Protein AF-A0A699U7J2-F1 (afdb_monomer)

Mean predicted aligned error: 14.02 Å

Solvent-accessible surface area (backbone atoms only — not comparable to full-atom values): 6442 Å² total; per-residue (Å²): 112,72,64,64,55,50,55,54,53,50,53,52,52,51,52,53,48,53,53,50,52,51,55,48,50,58,53,50,70,72,65,56,75,98,76,86,60,98,86,65,56,64,45,74,65,77,72,96,82,70,68,104,48,78,87,74,66,64,99,75,73,62,72,88,39,51,40,85,54,87,72,62,84,90,72,72,71,59,75,90,72,63,53,62,47,99,84,75,42,77,62,83,77,88,130

Foldseek 3Di:
DVVVVVVVVVVVVVVVVVVVVVVVCVVVLVPDDLDDDVPFDKDFQDDPPDDPPCVPVDPDDDSVRIDTDPDDPVPDDPPVRFDADPVRDTDDDDD

Structure (mmCIF, N/CA/C/O backbone):
data_AF-A0A699U7J2-F1
#
_entry.id   AF-A0A699U7J2-F1
#
loop_
_atom_site.group_PDB
_atom_site.id
_atom_site.type_symbol
_atom_site.label_atom_id
_atom_site.label_alt_id
_atom_site.label_comp_id
_atom_site.label_asym_id
_atom_site.label_entity_id
_atom_site.label_seq_id
_atom_site.pdbx_PDB_ins_code
_atom_site.Cartn_x
_atom_site.Cartn_y
_atom_site.Cartn_z
_atom_site.occupancy
_atom_site.B_iso_or_equiv
_atom_site.auth_seq_id
_atom_site.auth_comp_id
_atom_site.auth_asym_id
_atom_site.auth_atom_id
_atom_site.pdbx_PDB_model_num
ATOM 1 N N . MET A 1 1 ? -29.626 15.154 29.360 1.00 60.88 1 MET A N 1
ATOM 2 C CA . MET A 1 1 ? -28.316 14.932 30.015 1.00 60.88 1 MET A CA 1
ATOM 3 C C . MET A 1 1 ? -27.828 13.491 29.870 1.00 60.88 1 MET A C 1
ATOM 5 O O . MET A 1 1 ? -26.770 13.317 29.290 1.00 60.88 1 MET A O 1
ATOM 9 N N . VAL A 1 2 ? -28.577 12.465 30.302 1.00 85.06 2 VAL A N 1
ATOM 10 C CA . VAL A 1 2 ? -28.124 11.050 30.234 1.00 85.06 2 VAL A CA 1
ATOM 11 C C . VAL A 1 2 ? -27.924 10.531 28.797 1.00 85.06 2 VAL A C 1
ATOM 13 O O . VAL A 1 2 ? -26.929 9.866 28.505 1.00 85.06 2 VAL A O 1
ATOM 16 N N . GLN A 1 3 ? -28.828 10.866 27.873 1.00 85.25 3 GLN A N 1
ATOM 17 C CA . GLN A 1 3 ? -28.725 10.413 26.480 1.00 85.25 3 GLN A CA 1
ATOM 18 C C . GLN A 1 3 ? -27.463 10.955 25.792 1.00 85.25 3 GLN A C 1
ATOM 20 O O . GLN A 1 3 ? -26.660 10.1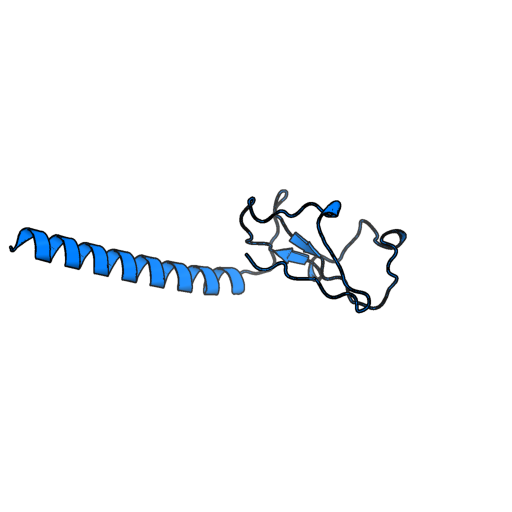99 25.264 1.00 85.25 3 GLN A O 1
ATOM 25 N N . GLU A 1 4 ? -27.219 12.255 25.941 1.00 86.31 4 GLU A N 1
ATOM 26 C CA . GLU A 1 4 ? -26.078 12.949 25.341 1.00 86.31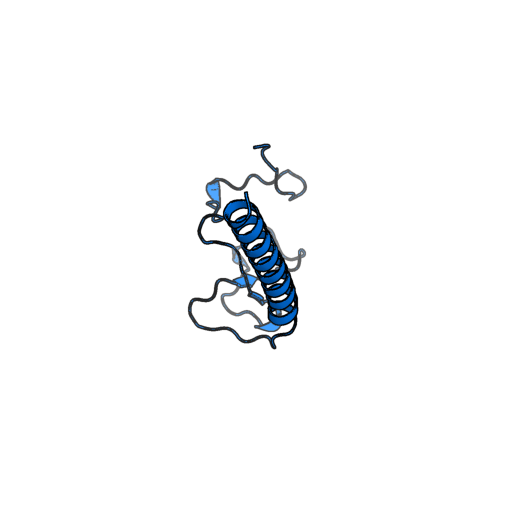 4 GLU A CA 1
ATOM 27 C C . GLU A 1 4 ? -24.722 12.401 25.826 1.00 86.31 4 GLU A C 1
ATOM 29 O O . GLU A 1 4 ? -23.750 12.325 25.073 1.00 86.31 4 GLU A O 1
ATOM 34 N N . THR A 1 5 ? -24.643 11.982 27.093 1.00 88.12 5 THR A N 1
ATOM 35 C CA . THR A 1 5 ? -23.450 11.308 27.624 1.00 88.12 5 THR A CA 1
ATOM 36 C C . THR A 1 5 ? -23.284 9.896 27.067 1.00 88.12 5 THR A C 1
ATOM 38 O O . THR A 1 5 ? -22.158 9.454 26.846 1.00 88.12 5 THR A O 1
ATOM 41 N N . THR A 1 6 ? -24.389 9.205 26.786 1.00 93.81 6 THR A N 1
ATOM 42 C CA . THR A 1 6 ? -24.378 7.858 26.201 1.00 93.81 6 THR A CA 1
ATOM 43 C C . THR A 1 6 ? -23.865 7.900 24.764 1.00 93.81 6 THR A C 1
ATOM 45 O O . THR A 1 6 ? -22.974 7.129 24.406 1.00 93.81 6 THR A O 1
ATOM 48 N N . ASP A 1 7 ? -24.333 8.870 23.980 1.00 93.88 7 ASP A N 1
ATOM 49 C CA . ASP A 1 7 ? -23.928 9.057 22.585 1.00 93.88 7 ASP A CA 1
ATOM 50 C C . ASP A 1 7 ? -22.422 9.360 22.474 1.00 93.88 7 ASP A C 1
ATOM 52 O O . ASP A 1 7 ? -21.711 8.785 21.647 1.00 93.88 7 ASP A O 1
ATOM 56 N N . LYS A 1 8 ? -21.887 10.193 23.379 1.00 94.25 8 LYS A N 1
ATOM 57 C CA . LYS A 1 8 ? -20.443 10.485 23.451 1.00 94.25 8 LYS A CA 1
ATOM 58 C C . LYS A 1 8 ? -19.615 9.242 23.797 1.00 94.25 8 LYS A C 1
ATOM 60 O O . LYS A 1 8 ? -18.543 9.047 23.225 1.00 94.25 8 LYS A O 1
ATOM 65 N N . VAL A 1 9 ? -20.099 8.379 24.693 1.00 93.94 9 VAL A N 1
ATOM 66 C CA . VAL A 1 9 ? -19.424 7.112 25.036 1.00 93.94 9 VAL A CA 1
ATOM 67 C C . VAL A 1 9 ? -19.406 6.147 23.850 1.00 93.94 9 VAL A C 1
ATOM 69 O O . VAL A 1 9 ? -18.381 5.504 23.610 1.00 93.94 9 VAL A O 1
ATOM 72 N N . VAL A 1 10 ? -20.502 6.054 23.092 1.00 96.69 10 VAL A N 1
ATOM 73 C CA . VAL A 1 10 ? -20.562 5.242 21.864 1.00 96.69 10 VAL A CA 1
ATOM 74 C C . VAL A 1 10 ? -19.547 5.751 20.841 1.00 96.69 10 VAL A C 1
ATOM 76 O O . VAL A 1 10 ? -18.712 4.972 20.382 1.00 96.69 10 VAL A O 1
ATOM 79 N N . LEU A 1 11 ? -19.521 7.062 20.588 1.00 96.19 11 LEU A N 1
ATOM 80 C CA . LEU A 1 11 ? -18.581 7.678 19.650 1.00 96.19 11 LEU A CA 1
ATOM 81 C C . LEU A 1 11 ? -17.113 7.411 20.021 1.00 96.19 11 LEU A C 1
ATOM 83 O O . LEU A 1 11 ? -16.286 7.119 19.156 1.00 96.19 11 LEU A O 1
ATOM 87 N N . ILE A 1 12 ? -16.763 7.490 21.309 1.00 96.12 12 ILE A N 1
ATOM 88 C CA . ILE A 1 12 ? -15.399 7.196 21.778 1.00 96.12 12 ILE A CA 1
ATOM 89 C C . ILE A 1 12 ? -15.037 5.730 21.509 1.00 96.12 12 ILE A C 1
ATOM 91 O O . ILE A 1 12 ? -13.934 5.447 21.035 1.00 96.12 12 ILE A O 1
ATOM 95 N N . LYS A 1 13 ? -15.957 4.794 21.769 1.00 96.38 13 LYS A N 1
ATOM 96 C CA . LYS A 1 13 ? -15.739 3.365 21.497 1.00 96.38 13 LYS A CA 1
ATOM 97 C C . LYS A 1 13 ? -15.553 3.091 20.008 1.00 96.38 13 LYS A C 1
ATOM 99 O O . LYS A 1 13 ? -14.657 2.330 19.648 1.00 96.38 13 LYS A O 1
ATOM 104 N N . GLU A 1 14 ? -16.349 3.725 19.153 1.00 97.00 14 GLU A N 1
ATOM 105 C CA . GLU A 1 14 ? -16.219 3.602 17.699 1.00 97.00 14 GLU A CA 1
ATOM 106 C C . GLU A 1 14 ? -14.873 4.127 17.207 1.00 97.00 14 GLU A C 1
ATOM 108 O O . GLU A 1 14 ? -14.180 3.434 16.466 1.00 97.00 14 GLU A O 1
ATOM 113 N N . ARG A 1 15 ? -14.439 5.299 17.686 1.00 96.75 15 ARG A N 1
ATOM 114 C CA . ARG A 1 15 ? -13.130 5.870 17.332 1.00 96.75 15 ARG A CA 1
ATOM 115 C C . ARG A 1 15 ? -11.966 4.995 17.793 1.00 96.75 15 ARG A C 1
ATOM 117 O O . ARG A 1 15 ? -11.011 4.800 17.040 1.00 96.75 15 ARG A O 1
ATOM 124 N N . LEU A 1 16 ? -12.045 4.432 19.001 1.00 96.12 16 LEU A N 1
ATOM 125 C CA . LEU A 1 16 ? -11.041 3.494 19.514 1.00 96.12 16 LEU A CA 1
ATOM 126 C C . LEU A 1 16 ? -10.984 2.215 18.674 1.00 96.12 16 LEU A C 1
ATOM 128 O O . LEU A 1 16 ? -9.895 1.739 18.350 1.00 96.12 16 LEU A O 1
ATOM 132 N N . LYS A 1 17 ? -12.148 1.681 18.287 1.00 95.31 17 LYS A N 1
ATOM 133 C CA . LYS A 1 17 ? -12.242 0.505 17.422 1.00 95.31 17 LYS A CA 1
ATOM 134 C C . LYS A 1 17 ? -11.659 0.789 16.037 1.00 95.31 17 LYS A C 1
ATOM 136 O O . LYS A 1 17 ? -10.774 0.058 15.611 1.00 95.31 17 LYS A O 1
ATOM 141 N N . ALA A 1 18 ? -12.061 1.888 15.400 1.00 91.19 18 ALA A N 1
ATOM 142 C CA . ALA A 1 18 ? -11.541 2.302 14.100 1.00 91.19 18 ALA A CA 1
ATOM 143 C C . ALA A 1 18 ? -10.014 2.472 14.126 1.00 91.19 18 ALA A C 1
ATOM 145 O O . ALA A 1 18 ? -9.318 1.970 13.248 1.00 91.19 18 ALA A O 1
ATOM 146 N N . THR A 1 19 ? -9.474 3.099 15.175 1.00 89.12 19 THR A N 1
ATOM 147 C CA . THR A 1 19 ? -8.020 3.261 15.347 1.00 89.12 19 THR A CA 1
ATOM 148 C C . THR A 1 19 ? -7.310 1.909 15.464 1.00 89.12 19 THR A C 1
ATOM 150 O O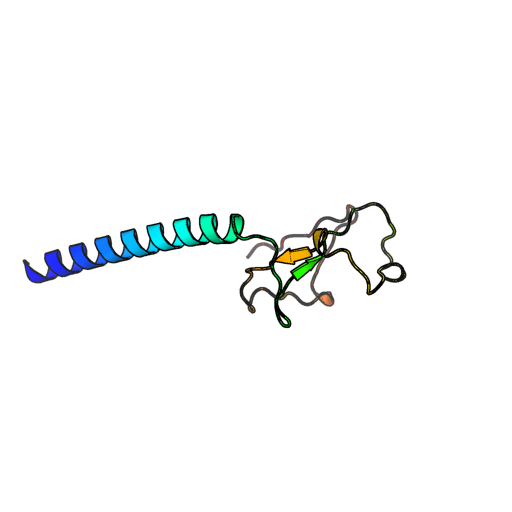 . THR A 1 19 ? -6.296 1.681 14.802 1.00 89.12 19 THR A O 1
ATOM 153 N N . ARG A 1 20 ? -7.847 0.989 16.276 1.00 92.56 20 ARG A N 1
ATOM 154 C CA . ARG A 1 20 ? -7.288 -0.359 16.453 1.00 92.56 20 ARG A CA 1
ATOM 155 C C . ARG A 1 20 ? -7.329 -1.166 15.158 1.00 92.56 20 ARG A C 1
ATOM 157 O O . ARG A 1 20 ? -6.337 -1.806 14.814 1.00 92.56 20 ARG A O 1
ATOM 164 N N . ASP A 1 21 ? -8.453 -1.130 14.452 1.00 89.12 21 ASP A N 1
ATOM 165 C CA . ASP A 1 21 ? -8.635 -1.836 13.184 1.00 89.12 21 ASP A CA 1
ATOM 166 C C . ASP A 1 21 ? -7.676 -1.287 12.118 1.00 89.12 21 ASP A C 1
ATOM 168 O O . ASP A 1 21 ? -7.056 -2.059 11.389 1.00 89.12 21 ASP A O 1
ATOM 172 N N . HIS A 1 22 ? -7.451 0.030 12.098 1.00 80.19 22 HIS A N 1
ATOM 173 C CA . HIS A 1 22 ? -6.483 0.665 11.207 1.00 80.19 22 HIS A CA 1
ATOM 174 C C . HIS A 1 22 ? -5.043 0.213 11.500 1.00 80.19 22 HIS A C 1
ATOM 176 O O . HIS A 1 22 ? -4.323 -0.204 10.593 1.00 80.19 22 HIS A O 1
ATOM 182 N N . GLN A 1 23 ? -4.627 0.208 12.772 1.00 80.81 23 GLN A N 1
ATOM 183 C CA . GLN A 1 23 ? -3.305 -0.298 13.167 1.00 80.81 23 GLN A CA 1
ATOM 184 C C . GLN A 1 23 ? -3.123 -1.780 12.825 1.00 80.81 23 GLN A C 1
ATOM 186 O O . GLN A 1 23 ? -2.066 -2.180 12.332 1.00 80.81 23 GLN A O 1
ATOM 191 N N . LYS A 1 24 ? -4.158 -2.592 13.062 1.00 84.62 24 LYS A N 1
ATOM 192 C CA . LYS A 1 24 ? -4.157 -4.016 12.728 1.00 84.62 24 LYS A CA 1
ATOM 193 C C . LYS A 1 24 ? -4.031 -4.227 11.219 1.00 84.62 24 LYS A C 1
ATOM 195 O O . LYS A 1 24 ? -3.179 -4.998 10.797 1.00 84.62 24 LYS A O 1
ATOM 200 N N . SER A 1 25 ? -4.784 -3.475 10.418 1.00 80.06 25 SER A N 1
ATOM 201 C CA . SER A 1 25 ? -4.688 -3.488 8.955 1.00 80.06 25 SER A CA 1
ATOM 202 C C . SER A 1 25 ? -3.275 -3.147 8.468 1.00 80.06 25 SER A C 1
ATOM 204 O O . SER A 1 25 ? -2.719 -3.874 7.647 1.00 80.06 25 SER A O 1
ATOM 206 N N . TYR A 1 26 ? -2.625 -2.114 9.022 1.00 68.44 26 TYR A N 1
ATOM 207 C CA . TYR A 1 26 ? -1.229 -1.805 8.685 1.00 68.44 26 TYR A CA 1
ATOM 208 C C . TYR A 1 26 ? -0.263 -2.947 9.013 1.00 68.44 26 TYR A C 1
ATOM 210 O O . TYR A 1 26 ? 0.635 -3.236 8.219 1.00 68.44 26 TYR A O 1
ATOM 218 N N . ALA A 1 27 ? -0.420 -3.578 10.178 1.00 68.31 27 ALA A N 1
ATOM 219 C CA . ALA A 1 27 ? 0.420 -4.698 10.585 1.00 68.31 27 ALA A CA 1
ATOM 220 C C . ALA A 1 27 ? 0.186 -5.934 9.702 1.00 68.31 27 ALA A C 1
ATOM 222 O O . ALA A 1 27 ? 1.151 -6.557 9.264 1.00 68.31 27 ALA A O 1
ATOM 223 N N . ASP A 1 28 ? -1.072 -6.251 9.397 1.00 74.31 28 ASP A N 1
ATOM 224 C CA . ASP A 1 28 ? -1.463 -7.404 8.586 1.00 74.31 28 ASP A CA 1
ATOM 225 C C . ASP A 1 28 ? -1.025 -7.221 7.125 1.00 74.31 28 ASP A C 1
ATOM 227 O O . ASP A 1 28 ? -0.387 -8.107 6.556 1.00 74.31 28 ASP A O 1
ATOM 231 N N . ASN A 1 29 ? -1.242 -6.042 6.532 1.00 68.50 29 ASN A N 1
ATOM 232 C CA . ASN A 1 29 ? -0.808 -5.736 5.163 1.00 68.50 29 ASN A CA 1
ATOM 233 C C . ASN A 1 29 ? 0.720 -5.776 4.992 1.00 68.50 29 ASN A C 1
ATOM 235 O O . ASN A 1 29 ? 1.201 -6.081 3.905 1.00 68.50 29 ASN A O 1
ATOM 239 N N . ARG A 1 30 ? 1.495 -5.515 6.054 1.00 65.69 30 ARG A N 1
ATOM 240 C CA . ARG A 1 30 ? 2.965 -5.643 6.045 1.00 65.69 30 ARG A CA 1
ATOM 241 C C . ARG A 1 30 ? 3.471 -7.059 6.336 1.00 65.69 30 ARG A C 1
ATOM 243 O O . ARG A 1 30 ? 4.667 -7.300 6.196 1.00 65.69 30 ARG A O 1
ATOM 250 N N . ARG A 1 31 ? 2.596 -7.971 6.771 1.00 66.81 31 ARG A N 1
ATOM 251 C CA . ARG A 1 31 ? 2.924 -9.366 7.114 1.00 66.81 31 ARG A CA 1
ATOM 252 C C . ARG A 1 31 ? 2.452 -10.384 6.078 1.00 66.81 31 ARG A C 1
ATOM 254 O O . ARG A 1 31 ? 2.855 -11.540 6.173 1.00 66.81 31 ARG A O 1
ATOM 261 N N . LYS A 1 32 ? 1.614 -9.989 5.114 1.00 64.81 32 LYS A N 1
ATOM 262 C CA . LYS A 1 32 ? 1.180 -10.886 4.038 1.00 64.81 32 LYS A CA 1
ATOM 263 C C . LYS A 1 32 ? 2.377 -11.316 3.174 1.00 64.81 32 LYS A C 1
ATOM 265 O O . LYS A 1 32 ? 3.218 -10.470 2.853 1.00 64.81 32 LYS A O 1
ATOM 270 N N . PRO A 1 33 ? 2.464 -12.602 2.790 1.00 62.69 33 PRO A N 1
ATOM 271 C CA . PRO A 1 33 ? 3.38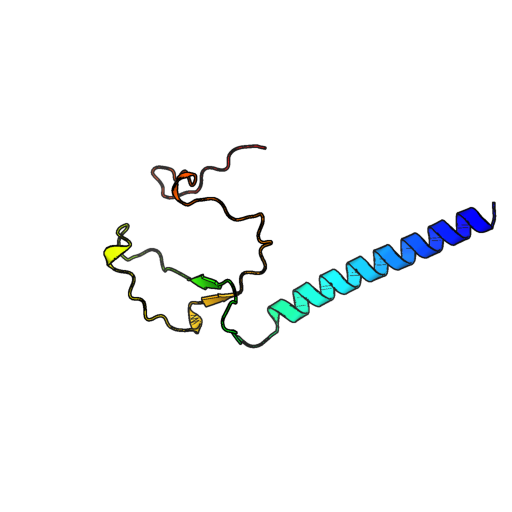8 -13.032 1.751 1.00 62.69 33 PRO A CA 1
ATOM 272 C C . PRO A 1 33 ? 3.108 -12.261 0.454 1.00 62.69 33 PRO A C 1
ATOM 274 O O . PRO A 1 33 ? 2.021 -11.724 0.244 1.00 62.69 33 PRO A O 1
ATOM 277 N N . LEU A 1 34 ? 4.133 -12.145 -0.386 1.00 69.88 34 LEU A N 1
ATOM 278 C CA . LEU A 1 34 ? 4.116 -11.321 -1.589 1.00 69.88 34 LEU A CA 1
ATOM 279 C C . LEU A 1 34 ? 3.232 -11.969 -2.679 1.00 69.88 34 LEU A C 1
ATOM 281 O O . LEU A 1 34 ? 3.734 -12.634 -3.578 1.00 69.88 34 LEU A O 1
ATOM 285 N N . GLU A 1 35 ? 1.917 -11.804 -2.564 1.00 78.00 35 GLU A N 1
ATOM 286 C CA . GLU A 1 35 ? 0.899 -12.294 -3.505 1.00 78.00 35 GLU A CA 1
ATOM 287 C C . GLU A 1 35 ? 0.344 -11.114 -4.306 1.00 78.00 35 GLU A C 1
ATOM 289 O O . GLU A 1 35 ? 0.003 -10.098 -3.703 1.00 78.00 35 GLU A O 1
ATOM 294 N N . PHE A 1 36 ? 0.248 -11.228 -5.633 1.00 79.75 36 PHE A N 1
ATOM 295 C CA . PHE A 1 36 ? -0.259 -10.183 -6.534 1.00 79.75 36 PHE A CA 1
ATOM 296 C C . PHE A 1 36 ? -1.403 -10.721 -7.386 1.00 79.75 36 PHE A C 1
ATOM 298 O O . PHE A 1 36 ? -1.341 -11.863 -7.844 1.00 79.75 36 PHE A O 1
ATOM 305 N N . GLU A 1 37 ? -2.398 -9.879 -7.643 1.00 83.38 37 GLU A N 1
ATOM 306 C CA . GLU A 1 37 ? -3.513 -10.178 -8.540 1.00 83.38 37 GLU A CA 1
ATOM 307 C C . GLU A 1 37 ? -3.481 -9.270 -9.776 1.00 83.38 37 GLU A C 1
ATOM 309 O O . GLU A 1 37 ? -2.912 -8.174 -9.761 1.00 83.38 37 GLU A O 1
ATOM 314 N N . VAL A 1 38 ? -4.075 -9.730 -10.880 1.00 81.44 38 VAL A N 1
ATOM 315 C CA . VAL A 1 38 ? -4.206 -8.910 -12.093 1.00 81.44 38 VAL A CA 1
ATOM 316 C C . VAL A 1 38 ? -5.105 -7.716 -11.774 1.00 81.44 38 VAL A C 1
ATOM 318 O O . VAL A 1 38 ? -6.253 -7.898 -11.382 1.00 81.44 38 VAL A O 1
ATOM 321 N N . GLY A 1 39 ? -4.579 -6.503 -11.955 1.00 81.94 39 GLY A N 1
ATOM 322 C CA . GLY A 1 39 ? -5.255 -5.252 -11.595 1.00 81.94 39 GLY A CA 1
ATOM 323 C C . GLY A 1 39 ? -4.685 -4.565 -10.349 1.00 81.94 39 GLY A C 1
ATOM 324 O O . GLY A 1 39 ? -4.980 -3.392 -10.134 1.00 81.94 39 GLY A O 1
ATOM 325 N N . ASP A 1 40 ? -3.824 -5.235 -9.571 1.00 82.31 40 ASP A N 1
ATOM 326 C CA . ASP A 1 40 ? -3.117 -4.598 -8.456 1.00 82.31 40 ASP A CA 1
ATOM 327 C C . ASP A 1 40 ? -2.188 -3.482 -8.960 1.00 82.31 40 ASP A C 1
ATOM 329 O O . ASP A 1 40 ? -1.341 -3.691 -9.834 1.00 82.31 40 ASP A O 1
ATOM 333 N N . GLN A 1 41 ? -2.274 -2.302 -8.341 1.00 80.06 41 GLN A N 1
ATOM 334 C CA . GLN A 1 41 ? -1.268 -1.261 -8.534 1.00 80.06 41 GLN A CA 1
ATOM 335 C C . GLN A 1 41 ? 0.026 -1.646 -7.806 1.00 80.06 41 GLN A C 1
ATOM 337 O O . GLN A 1 41 ? 0.033 -1.962 -6.610 1.00 80.06 41 GLN A O 1
ATOM 342 N N . VAL A 1 42 ? 1.150 -1.595 -8.521 1.00 80.50 42 VAL A N 1
ATOM 343 C CA . VAL A 1 42 ? 2.464 -1.975 -7.994 1.00 80.50 42 VAL A CA 1
ATOM 344 C C . VAL A 1 42 ? 3.513 -0.915 -8.295 1.00 80.50 42 VAL A C 1
ATOM 346 O O . VAL A 1 42 ? 3.513 -0.294 -9.353 1.00 80.50 42 VAL A O 1
ATOM 349 N N . LEU A 1 43 ? 4.448 -0.736 -7.365 1.00 81.06 43 LEU A N 1
ATOM 350 C CA . LEU A 1 43 ? 5.632 0.084 -7.557 1.00 81.06 43 LEU A CA 1
ATOM 351 C C . LEU A 1 43 ? 6.806 -0.821 -7.912 1.00 81.06 43 LEU A C 1
ATOM 353 O O . LEU A 1 43 ? 7.166 -1.722 -7.147 1.00 81.06 43 LEU A O 1
ATOM 357 N N . LEU A 1 44 ? 7.439 -0.554 -9.048 1.00 79.69 44 LEU A N 1
ATOM 358 C CA . LEU A 1 44 ? 8.667 -1.232 -9.425 1.00 79.69 44 LEU A CA 1
ATOM 359 C C . LEU A 1 44 ? 9.854 -0.610 -8.682 1.00 79.69 44 LEU A C 1
ATOM 361 O O . LEU A 1 44 ? 10.138 0.582 -8.790 1.00 79.69 44 LEU A O 1
ATOM 365 N N . LYS A 1 45 ? 10.600 -1.429 -7.942 1.00 75.75 45 LYS A N 1
ATOM 366 C CA . LYS A 1 45 ? 11.867 -1.025 -7.337 1.00 75.75 45 LYS A CA 1
ATOM 367 C C . LYS A 1 45 ? 12.943 -0.941 -8.420 1.00 75.75 45 LYS A C 1
ATOM 369 O O . LYS A 1 45 ? 13.604 -1.932 -8.725 1.00 75.75 45 LYS A O 1
ATOM 374 N N . VAL A 1 46 ? 13.157 0.257 -8.950 1.00 71.12 46 VAL A N 1
ATOM 375 C CA . VAL A 1 46 ? 14.278 0.546 -9.850 1.00 71.12 46 VAL A CA 1
ATOM 376 C C . VAL A 1 46 ? 15.513 0.880 -9.005 1.00 71.12 46 VAL A C 1
ATOM 378 O O . VAL A 1 46 ? 15.511 1.812 -8.199 1.00 71.12 46 VAL A O 1
ATOM 381 N N . SER A 1 47 ? 16.577 0.084 -9.120 1.00 60.62 47 SER A N 1
ATOM 382 C CA . SER A 1 47 ? 17.875 0.430 -8.527 1.00 60.62 47 SER A CA 1
ATOM 383 C C . SER A 1 47 ? 18.536 1.538 -9.347 1.00 60.62 47 SER A C 1
ATOM 385 O O . SER A 1 47 ? 18.609 1.432 -10.567 1.00 60.62 47 SER A O 1
ATOM 387 N N . HIS A 1 48 ? 19.056 2.559 -8.668 1.00 53.50 48 HIS A N 1
ATOM 388 C CA . HIS A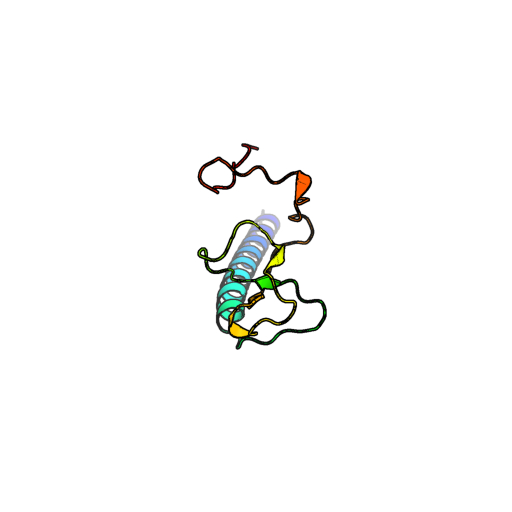 1 48 ? 19.466 3.861 -9.212 1.00 53.50 48 HIS A CA 1
ATOM 389 C C . HIS A 1 48 ? 20.630 3.883 -10.232 1.00 53.50 48 HIS A C 1
ATOM 391 O O . HIS A 1 48 ? 21.124 4.963 -10.533 1.00 53.50 48 HIS A O 1
ATOM 397 N N . TRP A 1 49 ? 21.110 2.756 -10.772 1.00 49.19 49 TRP A N 1
ATOM 398 C CA . TRP A 1 49 ? 22.396 2.718 -11.499 1.00 49.19 49 TRP A CA 1
ATOM 399 C C . TRP A 1 49 ? 22.351 2.235 -12.952 1.00 49.19 49 TRP A C 1
ATOM 401 O O . TRP A 1 49 ? 23.385 1.862 -13.500 1.00 49.19 49 TRP A O 1
ATOM 411 N N . LYS A 1 50 ? 21.201 2.285 -13.626 1.00 46.47 50 LYS A N 1
ATOM 412 C CA . LYS A 1 50 ? 21.173 2.192 -15.093 1.00 46.47 50 LYS A CA 1
ATOM 413 C C . LYS A 1 50 ? 20.255 3.260 -15.668 1.00 46.47 50 LYS A C 1
ATOM 415 O O . LYS A 1 50 ? 19.049 3.114 -15.582 1.00 46.47 50 LYS A O 1
ATOM 420 N N . SER A 1 51 ? 20.910 4.291 -16.208 1.00 43.91 51 SER A N 1
ATOM 421 C CA . SER A 1 51 ? 20.485 5.264 -17.223 1.00 43.91 51 SER A CA 1
ATOM 422 C C . SER A 1 51 ? 19.086 5.875 -17.107 1.00 43.91 51 SER A C 1
ATOM 424 O O . SER A 1 51 ? 18.073 5.186 -17.130 1.00 43.91 51 SER A O 1
ATOM 426 N N . VAL A 1 52 ? 19.049 7.208 -17.106 1.00 53.44 52 VAL A N 1
ATOM 427 C CA . VAL A 1 52 ? 17.867 8.086 -17.214 1.00 53.44 52 VAL A CA 1
ATOM 428 C C . VAL A 1 52 ? 17.317 8.066 -18.652 1.00 53.44 52 VAL A C 1
ATOM 430 O O . VAL A 1 52 ? 16.983 9.078 -19.249 1.00 53.44 52 VAL A O 1
ATOM 433 N N . GLU A 1 53 ? 17.236 6.877 -19.232 1.00 55.25 53 GLU A N 1
ATOM 434 C CA . GLU A 1 53 ? 16.482 6.601 -20.437 1.00 55.25 53 GLU A CA 1
ATOM 435 C C . GLU A 1 53 ? 15.671 5.350 -20.117 1.00 55.25 53 GLU A C 1
ATOM 437 O O . GLU A 1 53 ? 16.206 4.247 -19.996 1.00 55.25 53 GLU A O 1
ATOM 442 N N . LEU A 1 54 ? 14.356 5.508 -19.960 1.00 56.84 54 LEU A N 1
ATOM 443 C CA . LEU A 1 54 ? 13.431 4.386 -19.755 1.00 56.84 54 LEU A CA 1
ATOM 444 C C . LEU A 1 54 ? 13.440 3.388 -20.938 1.00 56.84 54 LEU A C 1
ATOM 446 O O . LEU A 1 54 ? 12.773 2.362 -20.876 1.00 56.84 54 LEU A O 1
ATOM 450 N N . SER A 1 55 ? 14.243 3.647 -21.980 1.00 51.81 55 SER A N 1
ATOM 451 C CA . SER A 1 55 ? 14.549 2.762 -23.109 1.00 51.81 55 SER A CA 1
ATOM 452 C C . SER A 1 55 ? 15.191 1.427 -22.701 1.00 51.81 55 SER A C 1
ATOM 454 O O . SER A 1 55 ? 15.160 0.477 -23.479 1.00 51.81 55 SER A O 1
ATOM 456 N N . GLY A 1 56 ? 15.763 1.329 -21.493 1.00 53.38 56 GLY A N 1
ATOM 457 C CA . GLY A 1 56 ? 16.376 0.102 -20.966 1.00 53.38 56 GLY A CA 1
ATOM 458 C C . GLY A 1 56 ? 15.491 -0.719 -20.022 1.00 53.38 56 GLY A C 1
ATOM 459 O O . GLY A 1 56 ? 15.957 -1.713 -19.456 1.00 53.38 56 GLY A O 1
ATOM 460 N N . VAL A 1 57 ? 14.246 -0.297 -19.790 1.00 62.00 57 VAL A N 1
ATOM 461 C CA . VAL A 1 57 ? 13.315 -0.986 -18.893 1.00 62.00 57 VAL A CA 1
ATOM 462 C C . VAL A 1 57 ? 12.633 -2.111 -19.674 1.00 62.00 57 VAL A C 1
ATOM 464 O O . VAL A 1 57 ? 11.751 -1.873 -20.486 1.00 62.00 57 VAL A O 1
ATOM 467 N N . HIS A 1 58 ? 13.075 -3.350 -19.462 1.00 63.59 58 HIS A N 1
ATOM 468 C CA . HIS A 1 58 ? 12.434 -4.525 -20.057 1.00 63.59 58 HIS A CA 1
ATOM 469 C C . HIS A 1 58 ? 11.074 -4.790 -19.408 1.00 63.59 58 HIS A C 1
ATOM 471 O O . HIS A 1 58 ? 10.999 -4.772 -18.188 1.00 63.59 58 HIS A O 1
ATOM 477 N N . ASP A 1 59 ? 10.063 -5.202 -20.177 1.00 67.62 59 ASP A N 1
ATOM 478 C CA . ASP A 1 59 ? 8.739 -5.599 -19.649 1.00 67.62 59 ASP A CA 1
ATOM 479 C C . ASP A 1 59 ? 8.782 -6.816 -18.700 1.00 67.62 59 ASP A C 1
ATOM 481 O O . ASP A 1 59 ? 7.792 -7.184 -18.069 1.00 67.62 59 ASP A O 1
ATOM 485 N N . THR A 1 60 ? 9.940 -7.474 -18.592 1.00 75.31 60 THR A N 1
ATOM 486 C CA . THR A 1 60 ? 10.163 -8.615 -17.703 1.00 75.31 60 THR A CA 1
ATOM 487 C C . THR A 1 60 ? 10.868 -8.176 -16.423 1.00 75.31 60 THR A C 1
ATOM 489 O O . THR A 1 60 ? 12.050 -7.830 -16.427 1.00 75.31 60 THR A O 1
ATOM 492 N N . PHE A 1 61 ? 10.172 -8.291 -15.292 1.00 76.06 61 PHE A N 1
ATOM 493 C CA . PHE A 1 61 ? 10.716 -7.998 -13.966 1.00 76.06 61 PHE A CA 1
ATOM 494 C C . PHE A 1 61 ? 10.611 -9.204 -13.045 1.00 76.06 61 PHE A C 1
ATOM 496 O O . PHE A 1 61 ? 9.715 -10.039 -13.156 1.00 76.06 61 PHE A O 1
ATOM 503 N N . ARG A 1 62 ? 11.512 -9.273 -12.063 1.00 79.50 62 ARG A N 1
ATOM 504 C CA . ARG A 1 62 ? 11.344 -10.203 -10.947 1.00 79.50 62 ARG A CA 1
ATOM 505 C C . ARG A 1 62 ? 10.221 -9.702 -10.050 1.00 79.50 62 ARG A C 1
ATOM 507 O O . ARG A 1 62 ? 10.253 -8.551 -9.626 1.00 79.50 62 ARG A O 1
ATOM 514 N N . VAL A 1 63 ? 9.309 -10.594 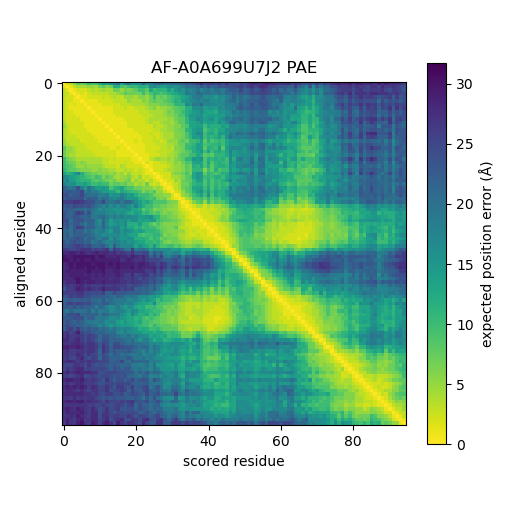-9.672 1.00 79.12 63 VAL A N 1
ATOM 515 C CA . VAL A 1 63 ? 8.223 -10.313 -8.717 1.00 79.12 63 VAL A CA 1
ATOM 516 C C . VAL A 1 63 ? 8.763 -9.731 -7.399 1.00 79.12 63 VAL A C 1
ATOM 518 O O . VAL A 1 63 ? 8.162 -8.831 -6.829 1.00 79.12 63 VAL A O 1
ATOM 521 N N . SER A 1 64 ? 9.965 -10.138 -6.969 1.00 78.94 64 SER A N 1
ATOM 522 C CA . SER A 1 64 ? 10.657 -9.587 -5.790 1.00 78.94 64 SER A CA 1
ATOM 523 C C . SER A 1 64 ? 11.007 -8.095 -5.884 1.00 78.94 64 SER A C 1
ATOM 525 O O . SER A 1 64 ? 11.341 -7.477 -4.874 1.00 78.94 64 SER A O 1
ATOM 527 N N . ASN A 1 65 ? 10.995 -7.522 -7.089 1.00 78.62 65 ASN A N 1
ATOM 528 C CA . ASN A 1 65 ? 11.234 -6.098 -7.309 1.00 78.62 65 ASN A CA 1
ATOM 529 C C . ASN A 1 65 ? 9.941 -5.282 -7.203 1.00 78.62 65 ASN A C 1
ATOM 531 O O . ASN A 1 65 ? 10.015 -4.057 -7.176 1.00 78.62 65 ASN A O 1
ATOM 535 N N . LEU A 1 66 ? 8.777 -5.929 -7.140 1.00 81.00 66 LEU A N 1
ATOM 536 C CA . LEU A 1 66 ? 7.486 -5.266 -7.027 1.00 81.00 66 LEU A CA 1
ATOM 537 C C . LEU A 1 66 ? 7.145 -4.996 -5.560 1.00 81.00 66 LEU A C 1
ATOM 539 O O . LEU A 1 66 ? 7.390 -5.814 -4.672 1.00 81.00 66 LEU A O 1
ATOM 543 N N . LYS A 1 67 ? 6.543 -3.837 -5.309 1.00 80.56 67 LYS A N 1
ATOM 544 C CA . LYS A 1 67 ? 5.928 -3.477 -4.031 1.00 80.56 67 LYS A CA 1
ATOM 545 C C . LYS A 1 67 ? 4.454 -3.190 -4.268 1.00 80.56 67 LYS A C 1
ATOM 547 O O . LYS A 1 67 ? 4.136 -2.452 -5.192 1.00 80.56 67 LYS A O 1
ATOM 552 N N . LYS A 1 68 ? 3.561 -3.720 -3.430 1.00 79.94 68 LYS A N 1
ATOM 553 C CA . LYS A 1 68 ? 2.139 -3.360 -3.499 1.00 79.94 68 LYS A CA 1
ATOM 554 C C . LYS A 1 68 ? 1.940 -1.879 -3.189 1.00 79.94 68 LYS A C 1
ATOM 556 O O . LYS A 1 68 ? 2.414 -1.402 -2.154 1.00 79.94 68 LYS A O 1
ATOM 561 N N . CYS A 1 69 ? 1.235 -1.177 -4.070 1.00 75.75 69 CYS A N 1
ATOM 562 C CA . CYS A 1 69 ? 0.735 0.164 -3.810 1.00 75.75 69 CYS A CA 1
ATOM 563 C C . CYS A 1 69 ? -0.624 0.051 -3.121 1.00 75.75 69 CYS A C 1
ATOM 565 O O . CYS A 1 69 ? -1.526 -0.610 -3.619 1.00 75.75 69 CYS A O 1
ATOM 567 N N . LEU A 1 70 ? -0.763 0.706 -1.970 1.00 72.19 70 LEU A N 1
ATOM 568 C CA . LEU A 1 70 ? -2.043 0.872 -1.269 1.00 72.19 70 LEU A CA 1
ATOM 569 C C . LEU A 1 70 ? -2.538 2.325 -1.378 1.00 72.19 70 LEU A C 1
ATOM 571 O O . LEU A 1 70 ? -3.272 2.797 -0.514 1.00 72.19 70 LEU A O 1
ATOM 575 N N . ALA A 1 71 ? -2.033 3.068 -2.366 1.00 66.12 71 ALA A N 1
ATOM 576 C CA . ALA A 1 71 ? -2.379 4.467 -2.566 1.00 66.12 71 ALA A CA 1
ATOM 577 C C . ALA A 1 71 ? -3.814 4.579 -3.098 1.00 66.12 71 ALA A C 1
ATOM 579 O O . ALA A 1 71 ? -4.250 3.753 -3.895 1.00 66.12 71 ALA A O 1
ATOM 580 N N . ASN A 1 72 ? -4.541 5.604 -2.653 1.00 61.47 72 ASN A N 1
ATOM 581 C CA . ASN A 1 72 ? -5.870 5.904 -3.178 1.00 61.47 72 ASN A CA 1
ATOM 582 C C . ASN A 1 72 ? -5.759 6.373 -4.637 1.00 61.47 72 ASN A C 1
ATOM 584 O O . ASN A 1 72 ? -4.846 7.131 -4.960 1.00 61.47 72 ASN A O 1
ATOM 588 N N . GLU A 1 73 ? -6.722 6.001 -5.484 1.00 61.91 73 GLU A N 1
ATOM 589 C CA . GLU A 1 73 ? -6.765 6.356 -6.918 1.00 61.91 73 GLU A CA 1
ATOM 590 C C . GLU A 1 73 ? -6.632 7.869 -7.186 1.00 61.91 73 GLU A C 1
ATOM 592 O O . GLU A 1 73 ? -6.091 8.274 -8.210 1.00 61.91 73 GLU A O 1
ATOM 597 N N . ASN A 1 74 ? -7.020 8.713 -6.224 1.00 64.31 74 ASN A N 1
ATOM 598 C CA . ASN A 1 74 ? -6.917 10.175 -6.306 1.00 64.31 74 ASN A CA 1
ATOM 599 C C . ASN A 1 74 ? -5.489 10.738 -6.130 1.00 64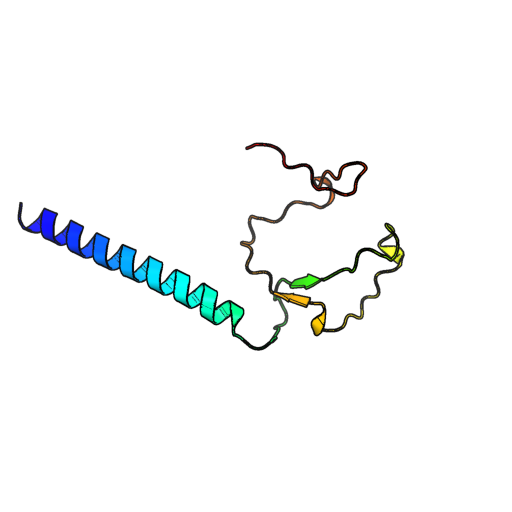.31 74 ASN A C 1
ATOM 601 O O . ASN A 1 74 ? -5.315 11.950 -6.188 1.00 64.31 74 ASN A O 1
ATOM 605 N N . LEU A 1 75 ? -4.478 9.903 -5.864 1.00 65.06 75 LEU A N 1
ATOM 606 C CA . LEU A 1 75 ? -3.073 10.322 -5.713 1.00 65.06 75 LEU A CA 1
ATOM 607 C C . LEU A 1 75 ? -2.263 10.187 -7.015 1.00 65.06 75 LEU A C 1
ATOM 609 O O . LEU A 1 75 ? -1.035 10.273 -6.988 1.00 65.06 75 LEU A O 1
ATOM 613 N N . HIS A 1 76 ? -2.926 9.938 -8.146 1.00 65.94 76 HIS A N 1
ATOM 614 C CA . HIS A 1 76 ? -2.263 9.834 -9.440 1.00 65.94 76 HIS A CA 1
ATOM 615 C C . HIS A 1 76 ? -1.894 11.225 -9.970 1.00 65.94 76 HIS A C 1
ATOM 617 O O . HIS A 1 76 ? -2.765 11.992 -10.373 1.00 65.94 76 HIS A O 1
ATOM 623 N N . VAL A 1 77 ? -0.598 11.534 -9.992 1.00 70.12 77 VAL A N 1
ATOM 624 C CA . VAL A 1 77 ? -0.058 12.738 -10.638 1.00 70.12 77 VAL A CA 1
ATOM 625 C C . VAL A 1 77 ? 0.429 12.342 -12.037 1.00 70.12 77 VAL A C 1
ATOM 627 O O . VAL A 1 77 ? 1.242 11.416 -12.132 1.00 70.12 77 VAL A O 1
ATOM 630 N N . PRO A 1 78 ? -0.064 12.975 -13.121 1.00 74.19 78 PRO A N 1
ATOM 631 C CA . PRO A 1 78 ? 0.444 12.753 -14.472 1.00 74.19 78 PRO A CA 1
ATOM 632 C C . PRO A 1 78 ? 1.961 12.937 -14.524 1.00 74.19 78 PRO A C 1
ATOM 634 O O . PRO A 1 78 ? 2.505 13.826 -13.871 1.00 74.19 78 PRO A O 1
ATOM 637 N N . ILE A 1 79 ? 2.656 12.112 -15.308 1.00 69.69 79 ILE A N 1
ATOM 638 C CA . ILE A 1 79 ? 4.126 12.157 -15.400 1.00 69.69 79 ILE A CA 1
ATOM 639 C C . ILE A 1 79 ? 4.594 13.540 -15.870 1.00 69.69 79 ILE A C 1
ATOM 641 O O . ILE A 1 79 ? 5.634 14.027 -15.433 1.00 69.69 79 ILE A O 1
ATOM 645 N N . GLU A 1 80 ? 3.795 14.190 -16.710 1.00 75.88 80 GLU A N 1
ATOM 646 C CA . GLU A 1 80 ? 4.023 15.527 -17.247 1.00 75.88 80 GLU A CA 1
ATOM 647 C C . GLU A 1 80 ? 4.050 16.615 -16.158 1.00 75.88 80 GLU A C 1
ATOM 649 O O . GLU A 1 80 ? 4.689 17.651 -16.342 1.00 75.88 80 GLU A O 1
ATOM 654 N N . GLU A 1 81 ? 3.391 16.383 -15.020 1.00 76.50 81 GLU A N 1
ATOM 655 C CA . GLU A 1 81 ? 3.324 17.313 -13.886 1.00 76.50 81 GLU A CA 1
ATOM 656 C C . GLU A 1 81 ? 4.450 17.081 -12.862 1.00 76.50 81 GLU A C 1
ATOM 658 O O . GLU A 1 81 ? 4.701 17.926 -11.998 1.00 76.50 81 GLU A O 1
ATOM 663 N N . ILE A 1 82 ? 5.181 15.965 -12.965 1.00 76.81 82 ILE A N 1
ATOM 664 C CA . ILE A 1 82 ? 6.253 15.617 -12.031 1.00 76.81 82 ILE A CA 1
ATOM 665 C C . ILE A 1 82 ? 7.496 16.469 -12.317 1.00 76.81 82 ILE A C 1
ATOM 667 O O . ILE A 1 82 ? 8.270 16.211 -13.239 1.00 76.81 82 ILE A O 1
ATOM 671 N N . LYS A 1 83 ? 7.745 17.464 -11.460 1.00 77.38 83 LYS A N 1
ATOM 672 C CA . LYS A 1 83 ? 8.973 18.269 -11.492 1.00 77.38 83 LYS A CA 1
ATOM 673 C C . LYS A 1 83 ? 10.083 17.596 -10.685 1.00 77.38 83 LYS A C 1
ATOM 675 O O . LYS A 1 83 ? 9.960 17.382 -9.478 1.00 77.38 83 LYS A O 1
ATOM 680 N N . VAL A 1 84 ? 11.194 17.307 -11.358 1.00 78.81 84 VAL A N 1
ATOM 681 C CA . VAL A 1 84 ? 12.404 16.736 -10.756 1.00 78.81 84 VAL A CA 1
ATOM 682 C C . VAL A 1 84 ? 13.544 17.746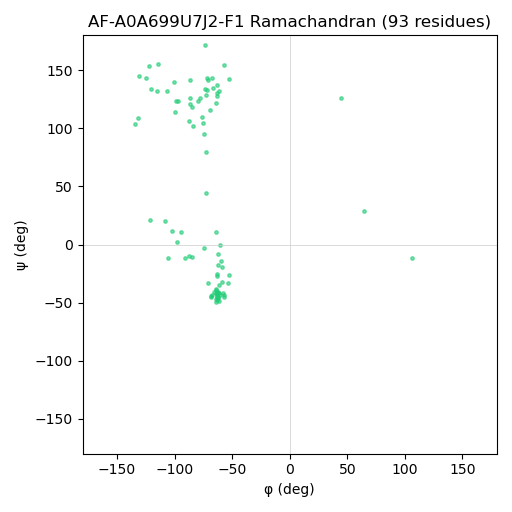 -10.866 1.00 78.81 84 VAL A C 1
ATOM 684 O O . VAL A 1 84 ? 13.769 18.327 -11.927 1.00 78.81 84 VAL A O 1
ATOM 687 N N . ASP A 1 85 ? 14.256 17.986 -9.766 1.00 77.94 85 ASP A N 1
ATOM 688 C CA . ASP A 1 85 ? 15.394 18.902 -9.753 1.00 77.94 85 ASP A CA 1
ATOM 689 C C . ASP A 1 85 ? 16.638 18.306 -10.447 1.00 77.94 85 ASP A C 1
ATOM 691 O O . ASP A 1 85 ? 16.718 17.122 -10.782 1.00 77.94 85 ASP A O 1
ATOM 695 N N . LYS A 1 86 ? 17.671 19.136 -10.625 1.00 78.38 86 LYS A N 1
ATOM 696 C CA . LYS A 1 86 ? 18.963 18.725 -11.209 1.00 78.38 86 LYS A CA 1
ATOM 697 C C . LYS A 1 86 ? 19.690 17.612 -10.434 1.00 78.38 86 LYS A C 1
ATOM 699 O O . LYS A 1 86 ? 20.644 17.043 -10.953 1.00 78.38 86 LYS A O 1
ATOM 704 N N . ASN A 1 87 ? 19.269 17.324 -9.203 1.00 78.31 87 ASN A N 1
ATOM 705 C CA . ASN A 1 87 ? 19.807 16.270 -8.349 1.00 78.31 87 ASN A CA 1
ATOM 706 C C . ASN A 1 87 ? 18.900 15.029 -8.320 1.00 78.31 87 ASN A C 1
ATOM 708 O O . ASN A 1 87 ? 19.106 14.156 -7.474 1.00 78.31 87 ASN A O 1
ATOM 712 N N . LEU A 1 88 ? 17.912 14.947 -9.218 1.00 70.06 88 LEU A N 1
ATOM 713 C CA . LEU A 1 88 ? 16.940 13.860 -9.311 1.00 70.06 88 LEU A CA 1
ATOM 714 C C . LEU A 1 88 ? 16.010 13.741 -8.088 1.00 70.06 88 LEU A C 1
ATOM 716 O O . LEU A 1 88 ? 15.551 12.648 -7.756 1.00 70.06 88 LEU A O 1
ATOM 720 N N . ARG A 1 89 ? 15.726 14.850 -7.394 1.00 75.06 89 ARG A N 1
A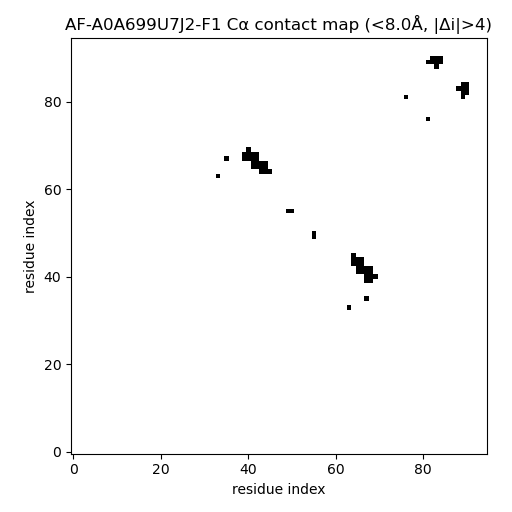TOM 721 C CA . ARG A 1 89 ? 14.771 14.904 -6.276 1.00 75.06 89 ARG A CA 1
ATOM 722 C C . ARG A 1 89 ? 13.437 15.475 -6.739 1.00 75.06 89 ARG A C 1
ATOM 724 O O . ARG A 1 89 ? 13.409 16.441 -7.499 1.00 75.06 89 ARG A O 1
ATOM 731 N N . PHE A 1 90 ? 12.340 14.898 -6.251 1.00 74.94 90 PHE A N 1
ATOM 732 C CA . PHE A 1 90 ? 11.008 15.473 -6.431 1.00 74.94 90 PHE A CA 1
ATOM 733 C C . PHE A 1 90 ? 10.952 16.852 -5.776 1.00 74.94 90 PHE A C 1
ATOM 735 O O . PHE A 1 90 ? 11.387 17.019 -4.634 1.00 74.94 90 PHE A O 1
ATOM 742 N N . VAL A 1 91 ? 10.426 17.831 -6.506 1.00 74.62 91 VAL A N 1
ATOM 743 C CA . VAL A 1 91 ? 10.141 19.154 -5.955 1.00 74.62 91 VAL A CA 1
ATOM 744 C C . VAL A 1 91 ? 8.737 19.102 -5.361 1.00 74.62 91 VAL A C 1
ATOM 746 O O . VAL A 1 91 ? 7.761 19.039 -6.103 1.00 74.62 91 VAL A O 1
ATOM 749 N N . GLU A 1 92 ? 8.630 19.084 -4.031 1.00 66.69 92 GLU A N 1
ATOM 750 C CA . GLU A 1 92 ? 7.337 19.221 -3.351 1.00 66.69 92 GLU A CA 1
ATOM 751 C C . GLU A 1 92 ? 6.829 20.657 -3.538 1.00 66.69 92 GLU A C 1
ATOM 753 O O . GLU A 1 92 ? 7.458 21.612 -3.076 1.00 66.69 92 GLU A O 1
ATOM 758 N N . GLU A 1 93 ? 5.703 20.819 -4.236 1.00 63.62 93 GLU A N 1
ATOM 759 C CA . GLU A 1 93 ? 4.976 22.087 -4.235 1.00 63.62 93 GLU A CA 1
ATOM 760 C C . GLU A 1 93 ? 4.188 22.198 -2.919 1.00 63.62 93 GLU A C 1
ATOM 762 O O . GLU A 1 93 ? 3.460 21.266 -2.562 1.00 63.62 93 GLU A O 1
ATOM 767 N N . PRO A 1 94 ? 4.353 23.291 -2.152 1.00 52.59 94 PRO A N 1
ATOM 768 C CA . PRO A 1 94 ? 3.595 23.488 -0.926 1.00 52.59 94 PRO A CA 1
ATOM 769 C C . PRO A 1 94 ? 2.108 23.675 -1.253 1.00 52.59 94 PRO A C 1
ATOM 771 O O . PRO A 1 94 ? 1.762 24.421 -2.169 1.00 52.59 94 PRO A O 1
ATOM 774 N N . VAL A 1 95 ? 1.258 22.989 -0.485 1.00 54.25 95 VAL A N 1
ATOM 775 C CA . VAL A 1 95 ? -0.212 23.077 -0.536 1.00 54.25 95 VAL A CA 1
ATOM 776 C C . VAL A 1 95 ? -0.705 24.309 0.214 1.00 54.25 95 VAL A C 1
ATOM 778 O O . VAL A 1 95 ? -0.179 24.561 1.324 1.00 54.25 95 VAL A O 1
#

Sequence (95 aa):
MVQETTDKVVLIKERLKATRDHQKSYADNRRKPLEFEVGDQVLLKVSHWKSVELSGVHDTFRVSNLKKCLANENLHVPIEEIKVDKNLRFVEEPV

Organism: Tanacetum cinerariifolium (NCBI:txid118510)

Secondary structure (DSSP, 8-state):
-HHHHHHHHHHHHHHHHHHHHHHHHHHHHTTS-S---TT--EEE---TTS-S-GGG--S---GGGEEE----GGG---GGG--B-TTS-B-----

pLDDT: mean 75.05, std 12.85, range [43.91, 97.0]

Radius of gyration: 21.21 Å; Cα contacts (8 Å, |Δi|>4): 33; chains: 1; bounding box: 51×36×53 Å